Protein AF-A0A7X5UEK6-F1 (afdb_monomer_lite)

Organism: NCBI:txid564369

Foldseek 3Di:
DDDDDPDDPPDDPDPPPPDPQDFKAAPVRHGDGQKDWPDDDPPDTDIDGHPPRPDDCVVPPPPGDMDTDDPDCVVVCQVDQWDQDDDPDPPPDRTGGDDDDD

Secondary structure (DSSP, 8-state):
-------------------SS-SEE-TT--B--SEEEEEE-SS-EEEEE-GGG---GGGS-TT---EE--SSHHHHHTTSSEEE----STT--SEEEPP---

pLDDT: mean 81.34, std 22.19, range [32.03, 97.5]

Structure (mmCIF, N/CA/C/O backbone):
data_AF-A0A7X5UEK6-F1
#
_entry.id   AF-A0A7X5UEK6-F1
#
loop_
_atom_site.group_PDB
_atom_site.id
_atom_site.type_symbol
_atom_site.label_atom_id
_atom_site.label_alt_id
_atom_site.label_comp_id
_atom_site.label_asym_id
_atom_site.label_entity_id
_atom_site.label_seq_id
_atom_site.pdbx_PDB_ins_code
_atom_site.Cartn_x
_atom_site.Cartn_y
_atom_site.Cartn_z
_atom_site.occupancy
_atom_site.B_iso_or_equiv
_atom_site.auth_seq_id
_atom_site.auth_comp_id
_atom_site.auth_asym_id
_atom_site.auth_atom_id
_atom_site.pdbx_PDB_model_num
ATOM 1 N N . MET A 1 1 ? 32.099 41.172 -16.498 1.00 38.16 1 MET A N 1
ATOM 2 C CA . MET A 1 1 ? 31.998 39.697 -16.587 1.00 38.16 1 MET A CA 1
ATOM 3 C C . MET A 1 1 ? 30.535 39.306 -16.439 1.00 38.16 1 MET A C 1
ATOM 5 O O . MET A 1 1 ? 29.985 39.479 -15.362 1.00 38.16 1 MET A O 1
ATOM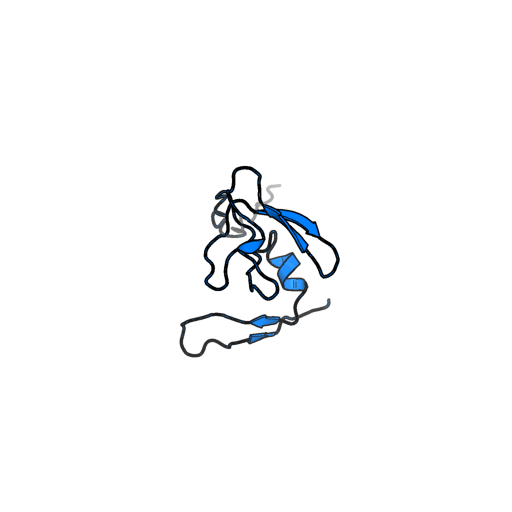 9 N N . SER A 1 2 ? 29.885 38.882 -17.524 1.00 33.94 2 SER A N 1
ATOM 10 C CA . SER A 1 2 ? 28.470 38.483 -17.528 1.00 33.94 2 SER A CA 1
ATOM 11 C C . SER A 1 2 ? 28.392 36.959 -17.541 1.00 33.94 2 SER A C 1
ATOM 13 O O . SER A 1 2 ? 28.882 36.330 -18.477 1.00 33.94 2 SER A O 1
ATOM 15 N N . VAL A 1 3 ? 27.829 36.359 -16.491 1.00 40.88 3 VAL A N 1
ATOM 16 C CA . VAL A 1 3 ? 27.566 34.916 -16.445 1.00 40.88 3 VAL A CA 1
ATOM 17 C C . VAL A 1 3 ? 26.163 34.683 -16.994 1.00 40.88 3 VAL A C 1
ATOM 19 O O . VAL A 1 3 ? 25.165 35.060 -16.380 1.00 40.88 3 VAL A O 1
ATOM 22 N N . ALA A 1 4 ? 26.090 34.060 -18.168 1.00 34.53 4 ALA A N 1
ATOM 23 C CA . ALA A 1 4 ? 24.843 33.625 -18.775 1.00 34.53 4 ALA A CA 1
ATOM 24 C C . ALA A 1 4 ? 24.169 32.555 -17.896 1.00 34.53 4 ALA A C 1
ATOM 26 O O . ALA A 1 4 ? 24.702 31.463 -17.694 1.00 34.53 4 ALA A O 1
ATOM 27 N N . ARG A 1 5 ? 22.970 32.850 -17.381 1.00 37.06 5 ARG A N 1
ATOM 28 C CA . ARG A 1 5 ? 22.114 31.850 -16.731 1.00 37.06 5 ARG A CA 1
ATOM 29 C C . ARG A 1 5 ? 21.488 30.954 -17.800 1.00 37.06 5 ARG A C 1
ATOM 31 O O . ARG A 1 5 ? 20.536 31.365 -18.461 1.00 37.06 5 ARG A O 1
ATOM 38 N N . LYS A 1 6 ? 21.983 29.719 -17.935 1.00 35.59 6 LYS A N 1
ATOM 39 C CA . LYS A 1 6 ? 21.293 28.649 -18.673 1.00 35.59 6 LYS A CA 1
ATOM 40 C C . LYS A 1 6 ? 19.927 28.395 -18.019 1.00 35.59 6 LYS A C 1
ATOM 42 O O . LYS A 1 6 ? 19.854 27.786 -16.957 1.00 35.59 6 LYS A O 1
ATOM 47 N N . HIS A 1 7 ? 18.853 28.878 -18.639 1.00 39.34 7 HIS A N 1
ATOM 48 C CA . HIS A 1 7 ? 17.490 28.459 -18.318 1.00 39.34 7 HIS A CA 1
ATOM 49 C C . HIS A 1 7 ? 17.233 27.111 -18.993 1.00 39.34 7 HIS A C 1
ATOM 51 O O . HIS A 1 7 ? 16.850 27.054 -20.158 1.00 39.34 7 HIS A O 1
ATOM 57 N N . ALA A 1 8 ? 17.469 26.022 -18.266 1.00 36.56 8 ALA A N 1
ATOM 58 C CA . ALA A 1 8 ? 16.866 24.739 -18.597 1.00 36.56 8 ALA A CA 1
ATOM 59 C C . ALA A 1 8 ? 15.468 24.700 -17.951 1.00 36.56 8 ALA A C 1
ATOM 61 O O . ALA A 1 8 ? 15.366 24.949 -16.747 1.00 36.56 8 ALA A O 1
ATOM 62 N N . PRO A 1 9 ? 14.380 24.424 -18.691 1.00 33.72 9 PRO A N 1
ATOM 63 C CA . PRO A 1 9 ? 13.076 24.213 -18.080 1.00 33.72 9 PRO A CA 1
ATOM 64 C C . PRO A 1 9 ? 13.075 22.845 -17.389 1.00 33.72 9 PRO A C 1
ATOM 66 O O . PRO A 1 9 ? 12.778 21.815 -17.990 1.00 33.72 9 PRO A O 1
ATOM 69 N N . THR A 1 10 ? 13.449 22.817 -16.112 1.00 37.44 10 THR A N 1
ATOM 70 C CA . THR A 1 10 ? 13.418 21.596 -15.306 1.00 37.44 10 THR A CA 1
ATOM 71 C C . THR A 1 10 ? 11.989 21.349 -14.831 1.00 37.44 10 THR A C 1
ATOM 73 O O . THR A 1 10 ? 11.452 22.091 -14.012 1.00 37.44 10 THR A O 1
ATOM 76 N N . THR A 1 11 ? 11.396 20.263 -15.329 1.00 38.75 11 THR A N 1
ATOM 77 C CA . THR A 1 11 ? 10.118 19.651 -14.923 1.00 38.75 11 THR A CA 1
ATOM 78 C C . THR A 1 11 ? 8.855 20.484 -15.157 1.00 38.75 11 THR A C 1
ATOM 80 O O . THR A 1 11 ? 8.616 21.521 -14.541 1.00 38.75 11 THR A O 1
ATOM 83 N N . ALA A 1 12 ? 7.961 19.957 -15.998 1.00 38.78 12 ALA A N 1
ATOM 84 C CA . ALA A 1 12 ? 6.569 20.374 -16.006 1.00 38.78 12 ALA A CA 1
ATOM 85 C C . ALA A 1 12 ? 6.011 20.220 -14.582 1.00 38.78 12 ALA A C 1
ATOM 87 O O . ALA A 1 12 ? 5.879 19.105 -14.073 1.00 38.78 12 ALA A O 1
ATOM 88 N N . ARG A 1 13 ? 5.678 21.338 -13.924 1.00 42.19 13 ARG A N 1
ATOM 89 C CA . ARG A 1 13 ? 4.851 21.322 -12.714 1.00 42.19 13 ARG A CA 1
ATOM 90 C C . ARG A 1 13 ? 3.485 20.781 -13.103 1.00 42.19 13 ARG A C 1
ATOM 92 O O . ARG A 1 13 ? 2.581 21.534 -13.458 1.00 42.19 13 ARG A O 1
ATOM 99 N N . ARG A 1 14 ? 3.312 19.463 -13.024 1.00 36.19 14 ARG A N 1
ATOM 100 C CA . ARG A 1 14 ? 1.972 18.896 -13.034 1.00 36.19 14 ARG A CA 1
ATOM 101 C C . ARG A 1 14 ? 1.330 19.304 -11.720 1.00 36.19 14 ARG A C 1
ATOM 103 O O . ARG A 1 14 ? 1.880 19.055 -10.649 1.00 36.19 14 ARG A O 1
ATOM 110 N N . ARG A 1 15 ? 0.191 19.986 -11.814 1.00 32.03 15 ARG A N 1
ATOM 111 C CA . ARG A 1 15 ? -0.650 20.359 -10.678 1.00 32.03 15 ARG A CA 1
ATOM 112 C C . ARG A 1 15 ? -0.877 19.097 -9.841 1.00 32.03 15 ARG A C 1
ATOM 114 O O . ARG A 1 15 ? -1.649 18.226 -10.234 1.00 32.03 15 ARG A O 1
ATOM 121 N N . VAL A 1 16 ? -0.180 18.968 -8.712 1.00 47.59 16 VAL A N 1
ATOM 122 C CA . VAL A 1 16 ? -0.535 17.968 -7.705 1.00 47.59 16 VAL A CA 1
ATOM 123 C C . VAL A 1 16 ? -1.905 18.407 -7.226 1.00 47.59 16 VAL A C 1
ATOM 125 O O . VAL A 1 16 ? -2.041 19.478 -6.632 1.00 47.59 16 VAL A O 1
ATOM 128 N N . SER A 1 17 ? -2.945 17.655 -7.584 1.00 39.66 17 SER A N 1
ATOM 129 C CA . SER A 1 17 ? -4.295 17.952 -7.129 1.00 39.66 17 SER A CA 1
ATOM 130 C C . SER A 1 17 ? -4.309 17.815 -5.606 1.00 39.66 17 SER A C 1
ATOM 132 O O . SER A 1 17 ? -4.455 16.716 -5.072 1.00 39.66 17 SER A O 1
ATOM 134 N N . ARG A 1 18 ? -4.123 18.936 -4.908 1.00 44.91 18 ARG A N 1
ATOM 135 C CA . ARG A 1 18 ? -4.459 19.105 -3.498 1.00 44.91 18 ARG A CA 1
ATOM 136 C C . ARG A 1 18 ? -5.975 19.018 -3.394 1.00 44.91 18 ARG A C 1
ATOM 138 O O . ARG A 1 18 ? -6.663 20.025 -3.482 1.00 44.91 18 ARG A O 1
ATOM 145 N N . ALA A 1 19 ? -6.504 17.811 -3.307 1.00 40.66 19 ALA A N 1
ATOM 146 C CA . ALA A 1 19 ? -7.919 17.598 -3.069 1.00 40.66 19 ALA A CA 1
ATOM 147 C C . ALA A 1 19 ? -8.039 16.737 -1.821 1.00 40.66 19 ALA A C 1
ATOM 149 O O . ALA A 1 19 ? -7.514 15.626 -1.762 1.00 40.66 19 ALA A O 1
ATOM 150 N N . ALA A 1 20 ? -8.682 17.324 -0.821 1.00 37.78 20 ALA A N 1
ATOM 151 C CA . ALA A 1 20 ? -8.946 16.766 0.488 1.00 37.78 20 ALA A CA 1
ATOM 152 C C . ALA A 1 20 ? -9.420 15.297 0.429 1.00 37.78 20 ALA A C 1
ATOM 154 O O . ALA A 1 20 ? -10.281 14.936 -0.379 1.00 37.78 20 ALA A O 1
ATOM 155 N N . GLY A 1 21 ? -8.854 14.462 1.310 1.00 47.59 21 GLY A N 1
ATOM 156 C CA . GLY A 1 21 ? -9.339 13.106 1.597 1.00 47.59 21 GLY A CA 1
ATOM 157 C C . GLY A 1 21 ? -8.720 11.952 0.800 1.00 47.59 21 GLY A C 1
ATOM 158 O O . GLY A 1 21 ? -9.456 11.043 0.429 1.00 47.59 21 GLY A O 1
ATOM 159 N N . ARG A 1 22 ? -7.408 11.944 0.512 1.00 60.31 22 ARG A N 1
ATOM 160 C CA . ARG A 1 22 ? -6.775 10.853 -0.255 1.00 60.31 22 ARG A CA 1
ATOM 161 C C . ARG A 1 22 ? -5.524 10.278 0.413 1.00 60.31 22 ARG A C 1
ATOM 163 O O . ARG A 1 22 ? -4.497 10.934 0.494 1.00 60.31 22 ARG A O 1
ATOM 170 N N . GLY A 1 23 ? -5.649 9.025 0.833 1.00 78.25 23 GLY A N 1
ATOM 171 C CA . GLY A 1 23 ? -4.571 8.130 1.270 1.00 78.25 23 GLY A CA 1
ATOM 172 C C . GLY A 1 23 ? -4.982 6.664 1.112 1.00 78.25 23 GLY A C 1
ATOM 173 O O . GLY A 1 23 ? -4.138 5.804 0.909 1.00 78.25 23 GLY A O 1
ATOM 174 N N . PHE A 1 24 ? -6.290 6.397 1.107 1.00 92.25 24 PHE A N 1
ATOM 175 C CA . PHE A 1 24 ? -6.855 5.059 1.025 1.00 92.25 24 PHE A CA 1
ATOM 176 C C . PHE A 1 24 ? -7.969 5.001 -0.015 1.00 92.25 24 PHE A C 1
ATOM 178 O O . PHE A 1 24 ? -8.780 5.925 -0.136 1.00 92.25 24 PHE A O 1
ATOM 185 N N . CYS A 1 25 ? -8.020 3.908 -0.758 1.00 94.25 25 CYS A N 1
ATOM 186 C CA . CYS A 1 25 ? -9.085 3.606 -1.697 1.00 94.25 25 CYS A CA 1
ATOM 187 C C . CYS A 1 25 ? -9.439 2.119 -1.674 1.00 94.25 25 CYS A C 1
ATOM 189 O O . CYS A 1 25 ? -8.671 1.285 -1.197 1.00 94.25 25 CYS A O 1
ATOM 191 N N . GLY A 1 26 ? -10.621 1.786 -2.184 1.00 93.19 26 GLY A N 1
ATOM 192 C CA . GLY A 1 26 ? -10.982 0.396 -2.435 1.00 93.19 26 GLY A CA 1
ATOM 193 C C . GLY A 1 26 ? -10.190 -0.195 -3.605 1.00 93.19 26 GLY A C 1
ATOM 194 O O . GLY A 1 26 ? -9.422 0.489 -4.288 1.00 93.19 26 GLY A O 1
ATOM 195 N N . VAL A 1 27 ? -10.403 -1.482 -3.871 1.00 93.25 27 VAL A N 1
ATOM 196 C CA . VAL A 1 27 ? -9.688 -2.226 -4.924 1.00 93.25 27 VAL A CA 1
ATOM 197 C C . VAL A 1 27 ? -9.897 -1.677 -6.341 1.00 93.25 27 VAL A C 1
ATOM 199 O O . VAL A 1 27 ? -9.039 -1.898 -7.196 1.00 93.25 27 VAL A O 1
ATOM 202 N N . HIS A 1 28 ? -10.957 -0.901 -6.577 1.00 91.62 28 HIS A N 1
ATOM 203 C CA . HIS A 1 28 ? -11.237 -0.234 -7.854 1.00 91.62 28 HIS A CA 1
ATOM 204 C C . HIS A 1 28 ? -10.798 1.242 -7.872 1.00 91.62 28 HIS A C 1
ATOM 206 O O . HIS A 1 28 ? -11.114 1.977 -8.801 1.00 91.62 28 HIS A O 1
ATOM 212 N N . GLY A 1 29 ? -10.052 1.701 -6.860 1.00 89.44 29 GLY A N 1
ATOM 213 C CA . GLY A 1 29 ? -9.497 3.056 -6.807 1.00 89.44 29 GLY A CA 1
ATOM 214 C C . GLY A 1 29 ? -10.452 4.131 -6.278 1.00 89.44 29 GLY A C 1
ATOM 215 O O . GLY A 1 29 ? -10.062 5.294 -6.173 1.00 89.44 29 GLY A O 1
ATOM 216 N N . GLN A 1 30 ? -11.669 3.766 -5.874 1.00 92.25 30 GLN A N 1
ATOM 217 C CA . GLN A 1 30 ? -12.620 4.673 -5.237 1.00 92.25 30 GLN A CA 1
ATOM 218 C C . GLN A 1 30 ? -12.106 5.134 -3.868 1.00 92.25 30 GLN A C 1
ATOM 220 O O . GLN A 1 30 ? -11.757 4.316 -3.018 1.00 92.25 30 GLN A O 1
ATOM 225 N N . ALA A 1 31 ? -12.033 6.449 -3.653 1.00 91.25 31 ALA A N 1
ATOM 226 C CA . ALA A 1 31 ? -11.479 7.017 -2.427 1.00 91.25 31 ALA A CA 1
ATOM 227 C C . ALA A 1 31 ? -12.343 6.682 -1.201 1.00 91.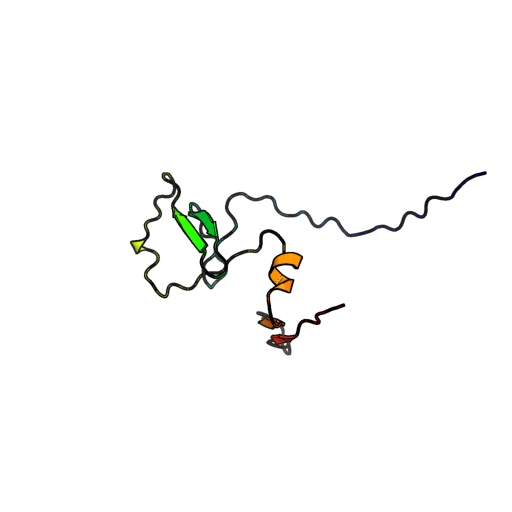25 31 ALA A C 1
ATOM 229 O O . ALA A 1 31 ? -13.556 6.893 -1.217 1.00 91.25 31 ALA A O 1
ATOM 230 N N . ILE A 1 32 ? -11.698 6.239 -0.122 1.00 91.81 32 ILE A N 1
ATOM 231 C CA . ILE A 1 32 ? -12.327 6.054 1.187 1.00 91.81 32 ILE A CA 1
ATOM 232 C C . ILE A 1 32 ? -12.062 7.329 1.990 1.00 91.81 32 ILE A C 1
ATOM 234 O O . ILE A 1 32 ? -10.930 7.609 2.385 1.00 91.81 32 ILE A O 1
ATOM 238 N N . ARG A 1 33 ? -13.104 8.141 2.182 1.00 90.75 33 ARG A N 1
ATOM 239 C CA . ARG A 1 33 ? -13.031 9.389 2.956 1.00 90.75 33 ARG A CA 1
ATOM 240 C C . ARG A 1 33 ? -13.345 9.125 4.420 1.00 90.75 33 ARG A C 1
ATOM 242 O O . ARG A 1 33 ? -14.045 8.174 4.728 1.00 90.75 33 ARG A O 1
ATOM 249 N N . GLY A 1 34 ? -12.882 10.001 5.309 1.00 91.00 34 GLY A N 1
ATOM 250 C CA . GLY A 1 34 ? -13.246 9.888 6.720 1.00 91.00 34 GLY A CA 1
ATOM 251 C C . GLY A 1 34 ? -12.437 8.854 7.499 1.00 91.00 34 GLY A C 1
ATOM 252 O O . GLY A 1 34 ? -12.848 8.462 8.579 1.00 91.00 34 GLY A O 1
ATOM 253 N N . ILE A 1 35 ? -11.294 8.414 6.975 1.00 91.62 35 ILE A N 1
ATOM 254 C CA . ILE A 1 35 ? -10.350 7.534 7.665 1.00 91.62 35 ILE A CA 1
ATOM 255 C C . ILE A 1 35 ? -8.951 8.146 7.593 1.00 91.62 35 ILE A C 1
ATOM 257 O O . ILE A 1 35 ? -8.590 8.761 6.585 1.00 91.62 35 ILE A O 1
ATOM 261 N N . ARG A 1 36 ? -8.162 7.999 8.658 1.00 89.69 36 ARG A N 1
ATOM 262 C CA . ARG A 1 36 ? -6.781 8.498 8.736 1.00 89.69 36 ARG A CA 1
ATOM 263 C C . ARG A 1 36 ? -5.842 7.435 9.309 1.00 89.69 36 ARG A C 1
ATOM 265 O O . ARG A 1 36 ? -6.293 6.636 10.130 1.00 89.69 36 ARG A O 1
ATOM 272 N N . PRO A 1 37 ? -4.551 7.430 8.945 1.00 90.25 37 PRO A N 1
ATOM 273 C CA . PRO A 1 37 ? -3.573 6.647 9.680 1.00 90.25 37 PRO A CA 1
ATOM 274 C C . PRO A 1 37 ? -3.298 7.320 11.029 1.00 90.25 37 PRO A C 1
ATOM 276 O O . PRO A 1 37 ? -3.226 8.547 11.106 1.00 90.25 37 PRO A O 1
ATOM 279 N N . ILE A 1 38 ? -3.150 6.526 12.086 1.00 93.62 38 ILE A N 1
ATOM 280 C CA . ILE A 1 38 ? -2.759 7.011 13.421 1.00 93.62 38 ILE A CA 1
ATOM 281 C C . ILE A 1 38 ? -1.423 6.442 13.890 1.00 93.62 38 ILE A C 1
ATOM 283 O O . ILE A 1 38 ? -0.773 7.040 14.740 1.00 93.62 38 ILE A O 1
ATOM 287 N N . ALA A 1 39 ? -0.995 5.321 13.314 1.00 92.75 39 ALA A N 1
ATOM 288 C CA . ALA A 1 39 ? 0.328 4.758 13.528 1.00 92.75 39 ALA A CA 1
ATOM 289 C C . ALA A 1 39 ? 0.738 3.920 12.317 1.00 92.75 39 ALA A C 1
ATOM 291 O O . ALA A 1 39 ? -0.110 3.331 11.644 1.00 92.75 39 ALA A O 1
ATOM 292 N N . LEU A 1 40 ? 2.040 3.855 12.066 1.00 92.50 40 LEU A N 1
ATOM 293 C CA . LEU A 1 40 ? 2.663 2.954 11.107 1.00 92.50 40 LEU A CA 1
ATOM 294 C C . LEU A 1 40 ? 3.838 2.291 11.823 1.00 92.50 40 LEU A C 1
ATOM 296 O O . LEU A 1 40 ? 4.678 2.985 12.393 1.00 92.50 40 LEU A O 1
ATOM 300 N N . ASN A 1 41 ? 3.883 0.967 11.808 1.00 94.94 41 ASN A N 1
ATOM 301 C CA . ASN A 1 41 ? 5.089 0.210 12.111 1.00 94.94 41 ASN A CA 1
ATOM 302 C C . ASN A 1 41 ? 5.666 -0.354 10.798 1.00 94.94 41 ASN A C 1
ATOM 304 O O . ASN A 1 41 ? 5.214 0.028 9.719 1.00 94.94 41 ASN A O 1
ATOM 308 N N . GLN A 1 42 ? 6.684 -1.213 10.877 1.00 96.12 42 GLN A N 1
ATOM 309 C CA . GLN A 1 42 ? 7.388 -1.721 9.694 1.00 96.12 42 GLN A CA 1
ATOM 310 C C . GLN A 1 42 ? 6.454 -2.392 8.669 1.00 96.12 42 GLN A C 1
ATOM 312 O O . GLN A 1 42 ? 6.652 -2.218 7.471 1.00 96.12 42 GLN A O 1
ATOM 317 N N . GLU A 1 43 ? 5.432 -3.121 9.127 1.00 95.56 43 GLU A N 1
ATOM 318 C CA . GLU A 1 43 ? 4.579 -3.955 8.259 1.00 95.56 43 GLU A CA 1
ATOM 319 C C . GLU A 1 43 ? 3.073 -3.754 8.490 1.00 95.56 43 GLU A C 1
ATOM 321 O O . GLU A 1 43 ? 2.247 -4.272 7.743 1.00 95.56 43 GLU A O 1
ATOM 326 N N . HIS A 1 44 ? 2.693 -2.967 9.497 1.00 94.75 44 HIS A N 1
ATOM 327 C CA . HIS A 1 44 ? 1.305 -2.703 9.853 1.00 94.75 44 HIS A CA 1
ATOM 328 C C . HIS A 1 44 ? 1.036 -1.204 9.917 1.00 94.75 44 HIS A C 1
ATOM 330 O O . HIS A 1 44 ? 1.762 -0.433 10.549 1.00 94.75 44 HIS A O 1
ATOM 336 N N . GLY A 1 45 ? -0.086 -0.806 9.326 1.00 93.62 45 GLY A N 1
ATOM 337 C CA . GLY A 1 45 ? -0.678 0.508 9.526 1.00 93.62 45 GLY A CA 1
ATOM 338 C C . GLY A 1 45 ? -1.944 0.414 10.365 1.00 93.62 45 GLY A C 1
ATOM 339 O O . GLY A 1 45 ? -2.789 -0.443 10.123 1.00 93.62 45 GLY A O 1
ATOM 340 N N . ILE A 1 46 ? -2.092 1.318 11.330 1.00 94.75 46 ILE A N 1
ATOM 341 C CA . ILE A 1 46 ? -3.303 1.448 12.142 1.00 94.75 46 ILE A CA 1
ATOM 342 C C . ILE A 1 46 ? -4.113 2.618 11.598 1.00 94.75 46 ILE A C 1
ATOM 344 O O . ILE A 1 46 ? -3.642 3.759 11.582 1.00 94.75 46 ILE A O 1
ATOM 348 N N . LEU A 1 47 ? -5.337 2.330 11.156 1.00 93.44 47 LEU A N 1
ATOM 349 C CA . LEU A 1 47 ? -6.266 3.322 10.628 1.00 93.44 47 LEU A CA 1
ATOM 350 C C . LEU A 1 47 ? -7.397 3.592 11.617 1.00 93.44 47 LEU A C 1
ATOM 352 O O . LEU A 1 47 ? -7.886 2.683 12.284 1.00 93.44 47 LEU A O 1
ATOM 356 N N . GLN A 1 48 ? -7.842 4.843 11.672 1.00 91.81 48 GLN A N 1
ATOM 357 C CA . GLN A 1 48 ? -8.936 5.274 12.528 1.00 91.81 48 GLN A CA 1
ATOM 358 C C . GLN A 1 48 ? -9.990 6.030 11.708 1.00 91.81 48 GLN A C 1
ATOM 360 O O . GLN A 1 48 ? -9.641 7.006 11.030 1.00 91.81 48 GLN A O 1
ATOM 365 N N . PRO A 1 49 ? -11.271 5.619 11.766 1.00 93.12 49 PRO A N 1
ATOM 366 C CA . PRO A 1 49 ? -12.385 6.450 11.325 1.00 93.12 49 PRO A CA 1
ATOM 367 C C . PRO A 1 49 ? -12.377 7.806 12.035 1.00 93.12 49 PRO A C 1
ATOM 369 O O . PRO A 1 49 ? -12.177 7.883 13.247 1.00 93.12 49 PRO A O 1
ATOM 372 N N . MET A 1 50 ? -12.607 8.885 11.295 1.00 90.56 50 MET A N 1
ATOM 373 C CA . MET A 1 50 ? -12.829 10.203 11.884 1.00 90.56 50 MET A CA 1
ATOM 374 C C . MET A 1 50 ? -14.228 10.239 12.522 1.00 90.56 50 MET A C 1
ATOM 376 O O . MET A 1 50 ? -15.145 9.637 11.950 1.00 90.56 50 MET A O 1
ATOM 380 N N . PRO A 1 51 ? -14.424 10.913 13.670 1.00 89.00 51 PRO A N 1
ATOM 381 C CA . PRO A 1 51 ? -15.707 10.928 14.383 1.00 89.00 51 PRO A CA 1
ATOM 382 C C . PRO A 1 51 ? -16.917 11.286 13.504 1.00 89.00 51 PRO A C 1
ATOM 384 O O . PRO A 1 51 ? -17.967 10.660 13.593 1.00 89.00 51 PRO A O 1
ATOM 387 N N . GLU A 1 52 ? -16.748 12.246 12.601 1.00 90.75 52 GLU A N 1
ATOM 388 C CA . GLU A 1 52 ? -17.771 12.785 11.704 1.00 90.75 52 GLU A CA 1
ATOM 389 C C . GLU A 1 52 ? -17.991 11.959 10.424 1.00 90.75 52 GLU A C 1
ATOM 391 O O . GLU A 1 52 ? -18.859 12.280 9.616 1.00 90.75 52 GLU A O 1
ATOM 396 N N . SER A 1 53 ? -17.205 10.900 10.206 1.00 90.62 53 SER A N 1
ATOM 397 C CA . SER A 1 53 ? -17.215 10.149 8.942 1.00 90.62 53 SER A CA 1
ATOM 398 C C . SER A 1 53 ? -18.389 9.186 8.777 1.00 90.62 53 SER A C 1
ATOM 400 O O . SER A 1 53 ? -18.668 8.756 7.659 1.00 90.62 53 SER A O 1
ATOM 402 N N . GLY A 1 54 ? -19.013 8.766 9.881 1.00 91.25 54 GLY A N 1
ATOM 403 C CA . GLY A 1 54 ? -19.981 7.666 9.887 1.00 91.25 54 GLY A CA 1
ATOM 404 C C . GLY A 1 54 ? -19.390 6.290 9.539 1.00 91.25 54 GLY A C 1
ATOM 405 O O . GLY A 1 54 ? -20.129 5.305 9.524 1.00 91.25 54 GLY A O 1
ATOM 406 N N . LEU A 1 55 ? -18.077 6.185 9.285 1.00 92.12 55 LEU A N 1
ATOM 407 C CA . LEU A 1 55 ? -17.422 4.911 9.007 1.00 92.12 55 LEU A CA 1
ATOM 408 C C . LEU A 1 55 ? -17.363 4.047 10.266 1.00 92.12 55 LEU A C 1
ATOM 410 O O . LEU A 1 55 ? -17.034 4.510 11.359 1.00 92.12 55 LEU A O 1
ATOM 414 N N . ARG A 1 56 ? -17.623 2.753 10.087 1.00 92.75 56 ARG A N 1
ATOM 415 C CA . ARG A 1 56 ? -17.508 1.740 11.138 1.00 92.75 56 ARG A CA 1
ATOM 416 C C . ARG A 1 56 ? -16.562 0.641 10.687 1.00 92.75 56 ARG A C 1
ATOM 418 O O . ARG A 1 56 ? -16.559 0.261 9.519 1.00 92.75 56 ARG A O 1
ATOM 425 N N . THR A 1 57 ? -15.788 0.107 11.626 1.00 90.12 57 THR A N 1
ATOM 426 C CA . THR A 1 57 ? -14.840 -0.990 11.374 1.00 90.12 57 THR A CA 1
ATOM 427 C C . THR A 1 57 ? -15.529 -2.259 10.875 1.00 90.12 57 THR A C 1
ATOM 429 O O . THR A 1 57 ? -14.931 -3.011 10.119 1.00 90.12 57 THR A O 1
ATOM 432 N N . THR A 1 58 ? -16.810 -2.462 11.199 1.00 92.62 58 THR A N 1
ATOM 433 C CA . THR A 1 58 ? -17.632 -3.564 10.669 1.00 92.62 58 THR A CA 1
ATOM 434 C C . THR A 1 58 ? -17.801 -3.526 9.147 1.00 92.62 58 THR A C 1
ATOM 436 O O . THR A 1 58 ? -18.065 -4.562 8.548 1.00 92.62 58 THR A O 1
ATOM 439 N N . GLY A 1 59 ? -17.616 -2.364 8.508 1.00 91.94 59 GLY A N 1
ATOM 440 C CA . GLY A 1 59 ? -17.574 -2.234 7.047 1.00 91.94 59 GLY A CA 1
ATOM 441 C C . GLY A 1 59 ? -16.248 -2.675 6.412 1.00 91.94 59 GLY A C 1
ATOM 442 O O . GLY A 1 59 ? -16.140 -2.680 5.191 1.00 91.94 59 GLY A O 1
ATOM 443 N N . PHE A 1 60 ? -15.250 -3.035 7.226 1.00 94.00 60 PHE A N 1
ATOM 444 C CA . PHE A 1 60 ? -13.920 -3.479 6.805 1.00 94.00 60 PHE A CA 1
ATOM 445 C C . PHE A 1 60 ? -13.528 -4.758 7.565 1.00 94.00 60 PHE A C 1
ATOM 447 O O . PHE A 1 60 ? -12.620 -4.725 8.401 1.00 94.00 60 PHE A O 1
ATOM 454 N N . PRO A 1 61 ? -14.219 -5.890 7.333 1.00 96.00 61 PRO A N 1
ATOM 455 C CA . PRO A 1 61 ? -13.851 -7.154 7.962 1.00 96.00 61 PRO A CA 1
ATOM 456 C C . PRO A 1 61 ? -12.414 -7.563 7.604 1.00 96.00 61 PRO A C 1
ATOM 458 O O . PRO A 1 61 ? -11.863 -7.151 6.577 1.00 96.00 61 PRO A O 1
ATOM 461 N N . VAL A 1 62 ? -11.807 -8.405 8.443 1.00 96.69 62 VAL A N 1
ATOM 462 C CA . VAL A 1 62 ? -10.476 -8.976 8.181 1.00 96.69 62 VAL A CA 1
ATOM 463 C C . VAL A 1 62 ? -10.465 -9.645 6.803 1.00 96.69 62 VAL A C 1
ATOM 465 O O . VAL A 1 62 ? -11.405 -10.347 6.440 1.00 96.69 62 VAL A O 1
ATOM 468 N N . GLY A 1 63 ? -9.411 -9.391 6.023 1.00 96.38 63 GLY A N 1
ATOM 469 C CA . GLY A 1 63 ? -9.305 -9.826 4.626 1.00 96.38 63 GLY A CA 1
ATOM 470 C C . GLY A 1 63 ? -9.798 -8.797 3.602 1.00 96.38 63 GLY A C 1
ATOM 471 O O . GLY A 1 63 ? -9.578 -8.985 2.408 1.00 96.38 63 GLY A O 1
ATOM 472 N N . THR A 1 64 ? -10.403 -7.683 4.035 1.00 95.88 64 THR A N 1
ATOM 473 C CA . THR A 1 64 ? -10.748 -6.579 3.126 1.00 95.88 64 THR A CA 1
ATOM 474 C C . THR A 1 64 ? -9.489 -6.025 2.463 1.00 95.88 64 THR A C 1
ATOM 476 O O . THR A 1 64 ? -8.604 -5.490 3.130 1.00 95.88 64 THR A O 1
ATOM 479 N N . LEU A 1 65 ? -9.428 -6.111 1.135 1.00 96.19 65 LEU A N 1
ATOM 480 C CA . LEU A 1 65 ? -8.352 -5.513 0.356 1.00 96.19 65 LEU A CA 1
ATOM 481 C C . LEU A 1 65 ? -8.601 -4.021 0.140 1.00 96.19 65 LEU A C 1
ATOM 483 O O . LEU A 1 65 ? -9.702 -3.581 -0.198 1.00 96.19 65 LEU A O 1
ATOM 487 N N . MET A 1 66 ? -7.533 -3.244 0.272 1.00 94.44 66 MET A N 1
ATOM 488 C CA . MET A 1 66 ? -7.537 -1.812 0.020 1.00 94.44 66 MET A CA 1
ATOM 489 C C . MET A 1 66 ? -6.266 -1.391 -0.708 1.00 94.44 66 MET A C 1
ATOM 491 O O . MET A 1 66 ? -5.262 -2.100 -0.728 1.00 94.44 66 MET A O 1
ATOM 495 N N . ARG A 1 67 ? -6.307 -0.205 -1.299 1.00 95.00 67 ARG A N 1
ATOM 496 C CA . ARG A 1 67 ? -5.168 0.443 -1.938 1.00 95.00 67 ARG A CA 1
ATOM 497 C C . ARG A 1 67 ? -4.738 1.633 -1.092 1.00 95.00 67 ARG A C 1
ATOM 499 O O . ARG A 1 67 ? -5.571 2.443 -0.686 1.00 95.00 67 ARG A O 1
ATOM 506 N N . VAL A 1 68 ? -3.435 1.749 -0.859 1.00 93.75 68 VAL A N 1
ATOM 507 C CA . VAL A 1 68 ? -2.829 2.884 -0.155 1.00 93.75 68 VAL A CA 1
ATOM 508 C C . VAL A 1 68 ? -2.148 3.777 -1.185 1.00 93.75 68 VAL A C 1
ATOM 510 O O . VAL A 1 68 ? -1.282 3.331 -1.935 1.00 93.75 68 VAL A O 1
ATOM 513 N N . LEU A 1 69 ? -2.556 5.040 -1.246 1.00 91.94 69 LEU A N 1
ATOM 514 C CA . LEU A 1 69 ? -1.918 6.039 -2.090 1.00 91.94 69 LEU A CA 1
ATOM 515 C C . LEU A 1 69 ? -0.664 6.560 -1.381 1.00 91.94 69 LEU A C 1
ATOM 517 O O . LEU A 1 69 ? -0.758 7.009 -0.235 1.00 91.94 69 LEU A O 1
ATOM 521 N N . PRO A 1 70 ? 0.505 6.529 -2.039 1.00 91.12 70 PRO A N 1
ATOM 522 C CA . PRO A 1 70 ? 1.740 6.951 -1.408 1.00 91.12 70 PRO A CA 1
ATOM 523 C C . PRO A 1 70 ? 1.728 8.458 -1.159 1.00 91.12 70 PRO A C 1
ATOM 525 O O . PRO A 1 70 ? 1.338 9.237 -2.029 1.00 91.12 70 PRO A O 1
ATOM 528 N N . HIS A 1 71 ? 2.239 8.878 -0.000 1.00 87.25 71 HIS A N 1
ATOM 529 C CA . HIS A 1 71 ? 2.527 10.294 0.236 1.00 87.25 71 HIS A CA 1
ATOM 530 C C . HIS A 1 71 ? 3.608 10.797 -0.733 1.00 87.25 71 HIS A C 1
ATOM 532 O O . HIS A 1 71 ? 3.484 11.873 -1.315 1.00 87.25 71 HIS A O 1
ATOM 538 N N . HIS A 1 72 ? 4.651 9.988 -0.944 1.00 90.06 72 HIS A N 1
ATOM 539 C CA . HIS A 1 72 ? 5.733 10.282 -1.873 1.00 90.06 72 HIS A CA 1
ATOM 540 C C . HIS A 1 72 ? 6.031 9.066 -2.752 1.00 90.06 72 HIS A C 1
ATOM 542 O O . HIS A 1 72 ? 6.523 8.045 -2.268 1.00 90.06 72 HIS A O 1
ATOM 548 N N . ALA A 1 73 ? 5.748 9.185 -4.052 1.00 93.94 73 ALA A N 1
ATOM 549 C CA . ALA A 1 73 ? 5.854 8.073 -4.992 1.00 93.94 73 ALA A CA 1
ATOM 550 C C . ALA A 1 73 ? 7.259 7.456 -5.014 1.00 93.94 73 ALA A C 1
ATOM 552 O O . ALA A 1 73 ? 7.372 6.240 -4.947 1.00 93.94 73 ALA A O 1
ATOM 553 N N . CYS A 1 74 ? 8.327 8.263 -5.030 1.00 95.50 74 CYS A N 1
ATOM 554 C CA . CYS A 1 74 ? 9.694 7.737 -5.121 1.00 95.50 74 CYS A CA 1
ATOM 555 C C . CYS A 1 74 ? 10.086 6.915 -3.887 1.00 95.50 74 CYS A C 1
ATOM 557 O O . CYS A 1 74 ? 10.717 5.869 -4.015 1.00 95.50 74 CYS A O 1
ATOM 559 N N . SER A 1 75 ? 9.692 7.377 -2.698 1.00 94.75 75 SER A N 1
ATOM 560 C CA . SER A 1 75 ? 10.049 6.728 -1.432 1.00 94.75 75 SER A CA 1
ATOM 561 C C . SER A 1 75 ? 9.322 5.398 -1.280 1.00 94.75 75 SER A C 1
ATOM 563 O O . SER A 1 75 ? 9.946 4.404 -0.924 1.00 94.75 75 SER A O 1
ATOM 565 N N . THR A 1 76 ? 8.028 5.364 -1.615 1.00 95.06 76 THR A N 1
ATOM 566 C CA . THR A 1 76 ? 7.242 4.126 -1.618 1.00 95.06 76 THR A CA 1
ATOM 567 C C . THR A 1 76 ? 7.727 3.167 -2.696 1.00 95.06 76 THR A C 1
ATOM 569 O O . THR A 1 76 ? 7.952 2.000 -2.412 1.00 95.06 76 THR A O 1
ATOM 572 N N . ALA A 1 77 ? 7.952 3.654 -3.917 1.00 96.44 77 ALA A N 1
ATOM 573 C CA . ALA A 1 77 ? 8.390 2.833 -5.039 1.00 96.44 77 ALA A CA 1
ATOM 574 C C . ALA A 1 77 ? 9.743 2.147 -4.776 1.00 96.44 77 ALA A C 1
ATOM 576 O O . ALA A 1 77 ? 9.971 1.050 -5.279 1.00 96.44 77 ALA A O 1
ATOM 577 N N . ALA A 1 78 ? 10.624 2.760 -3.979 1.00 96.81 78 ALA A N 1
ATOM 578 C CA . ALA A 1 78 ? 11.910 2.178 -3.603 1.00 96.81 78 ALA A CA 1
ATOM 579 C C . ALA A 1 78 ? 11.803 0.945 -2.684 1.00 96.81 78 ALA A C 1
ATOM 581 O O . ALA A 1 78 ? 12.759 0.181 -2.622 1.00 96.81 78 ALA A O 1
ATOM 582 N N . GLN A 1 79 ? 10.663 0.726 -2.016 1.00 96.31 79 GLN A N 1
ATOM 583 C CA . GLN A 1 79 ? 10.465 -0.391 -1.081 1.00 96.31 79 GLN A CA 1
ATOM 584 C C . GLN A 1 79 ? 10.067 -1.717 -1.761 1.00 96.31 79 GLN A C 1
ATOM 586 O O . GLN A 1 79 ? 9.887 -2.713 -1.073 1.00 96.31 79 GLN A O 1
ATOM 591 N N . PHE A 1 80 ? 9.894 -1.748 -3.090 1.00 97.00 80 PHE A N 1
ATOM 592 C CA . PHE A 1 80 ? 9.338 -2.906 -3.812 1.00 97.00 80 PHE A CA 1
ATOM 593 C C . PHE A 1 80 ? 10.253 -3.443 -4.913 1.00 97.00 80 PHE A C 1
ATOM 595 O O . PHE A 1 80 ? 10.920 -2.661 -5.600 1.00 97.00 80 PHE A O 1
ATOM 602 N N . ASP A 1 81 ? 10.260 -4.781 -5.078 1.00 97.50 81 ASP A N 1
ATOM 603 C CA . ASP A 1 81 ? 10.774 -5.604 -6.210 1.00 97.50 81 ASP A CA 1
ATOM 604 C C . ASP A 1 81 ? 10.772 -4.899 -7.569 1.00 97.50 81 ASP A C 1
ATOM 606 O O . ASP A 1 81 ? 11.718 -4.861 -8.357 1.00 97.50 81 ASP A O 1
ATOM 610 N N . GLY A 1 82 ? 9.605 -4.334 -7.804 1.00 97.12 82 GLY A N 1
ATOM 611 C CA . GLY A 1 82 ? 9.059 -3.950 -9.077 1.00 97.12 82 GLY A CA 1
ATOM 612 C C . GLY A 1 82 ? 7.566 -3.735 -8.880 1.00 97.12 82 GLY A C 1
ATOM 613 O O . GLY A 1 82 ? 7.059 -3.776 -7.754 1.00 97.12 82 GLY A O 1
ATOM 614 N N . TYR A 1 83 ? 6.856 -3.476 -9.966 1.00 97.19 83 TYR A N 1
ATOM 615 C CA . TYR A 1 83 ? 5.495 -2.963 -9.912 1.00 97.19 83 TYR A CA 1
ATOM 616 C C . TYR A 1 83 ? 4.573 -3.809 -10.768 1.00 97.19 83 TYR A C 1
ATOM 618 O O . TYR A 1 83 ? 4.846 -4.019 -11.946 1.00 97.19 83 TYR A O 1
ATOM 626 N N . HIS A 1 84 ? 3.453 -4.238 -10.193 1.00 96.06 84 HIS A N 1
ATOM 627 C CA . HIS A 1 84 ? 2.346 -4.760 -10.982 1.00 96.06 84 HIS A CA 1
ATOM 628 C C . HIS A 1 84 ? 1.655 -3.606 -11.705 1.00 96.06 84 HIS A C 1
ATOM 630 O O . HIS A 1 84 ? 1.212 -2.640 -11.076 1.00 96.06 84 HIS A O 1
ATOM 636 N N . VAL A 1 85 ? 1.582 -3.702 -13.028 1.00 94.75 85 VAL A N 1
ATOM 637 C CA . VAL A 1 85 ? 1.033 -2.652 -13.884 1.00 94.75 85 VAL A CA 1
ATOM 638 C C . VAL A 1 85 ? -0.403 -2.993 -14.230 1.00 94.75 85 VAL A C 1
ATOM 640 O O . VAL A 1 85 ? -0.700 -4.071 -14.737 1.00 94.75 85 VAL A O 1
ATOM 643 N N . ILE A 1 86 ? -1.298 -2.049 -13.957 1.00 91.44 86 ILE A N 1
ATOM 644 C CA . ILE A 1 86 ? -2.706 -2.135 -14.334 1.00 91.44 86 ILE A CA 1
ATOM 645 C C . ILE A 1 86 ? -2.878 -1.249 -15.561 1.00 91.44 86 ILE A C 1
ATOM 647 O O . ILE A 1 86 ? -2.683 -0.037 -15.475 1.00 91.44 86 ILE A O 1
ATOM 651 N N . SER A 1 87 ? -3.187 -1.861 -16.699 1.00 89.12 87 SER A N 1
ATOM 652 C CA . SER A 1 87 ? -3.303 -1.184 -17.986 1.00 89.12 87 SER A CA 1
ATOM 653 C C . SER A 1 87 ? -4.299 -1.922 -18.869 1.00 89.12 87 SER A C 1
ATOM 655 O O . SER A 1 87 ? -4.197 -3.136 -19.012 1.00 89.12 87 SER A O 1
ATOM 657 N N . ASP A 1 88 ? -5.194 -1.173 -19.512 1.00 88.88 88 ASP A N 1
ATOM 658 C CA . ASP A 1 88 ? -6.087 -1.695 -20.556 1.00 88.88 88 ASP A CA 1
ATOM 659 C C . ASP A 1 88 ? -5.415 -1.677 -21.943 1.00 88.88 88 ASP A C 1
ATOM 661 O O . ASP A 1 88 ? -5.985 -2.134 -22.933 1.00 88.88 88 ASP A O 1
ATOM 665 N N . ALA A 1 89 ? -4.195 -1.131 -22.039 1.00 90.62 89 ALA A N 1
ATOM 666 C CA . ALA A 1 89 ? -3.450 -1.073 -23.289 1.00 90.62 89 ALA A CA 1
ATOM 667 C C . ALA A 1 89 ? -2.958 -2.475 -23.708 1.00 90.62 89 ALA A C 1
ATOM 669 O O . ALA A 1 89 ? -2.280 -3.140 -22.912 1.00 90.62 89 ALA A O 1
ATOM 670 N N . PRO A 1 90 ? -3.221 -2.907 -24.957 1.00 88.19 90 PRO A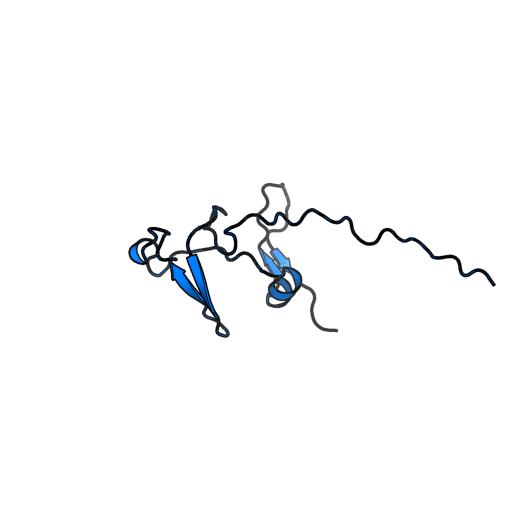 N 1
ATOM 671 C CA . PRO A 1 90 ? -2.718 -4.173 -25.478 1.00 88.19 90 PRO A CA 1
ATOM 672 C C . PRO A 1 90 ? -1.190 -4.260 -25.385 1.00 88.19 90 PRO A C 1
ATOM 674 O O . PRO A 1 90 ? -0.482 -3.318 -25.737 1.00 88.19 90 PRO A O 1
ATOM 677 N N . GLY A 1 91 ? -0.678 -5.403 -24.922 1.00 87.19 91 GLY A N 1
ATOM 678 C CA . GLY A 1 91 ? 0.763 -5.668 -24.847 1.00 87.19 91 GLY A CA 1
ATOM 679 C C . GLY A 1 91 ? 1.500 -4.992 -23.684 1.00 87.19 91 GLY A C 1
ATOM 680 O O . GLY A 1 91 ? 2.723 -5.097 -23.608 1.00 87.19 91 GLY A O 1
ATOM 681 N N . ALA A 1 92 ? 0.800 -4.322 -22.763 1.00 86.75 92 ALA A N 1
ATOM 682 C CA . ALA A 1 92 ? 1.429 -3.795 -21.556 1.00 86.75 92 ALA A CA 1
ATOM 683 C C . ALA A 1 92 ? 1.999 -4.935 -20.694 1.00 86.75 92 ALA A C 1
ATOM 685 O O . ALA A 1 92 ? 1.281 -5.859 -20.309 1.00 86.75 92 ALA A O 1
ATOM 686 N N . ALA A 1 93 ? 3.294 -4.859 -20.370 1.00 89.50 93 ALA A N 1
ATOM 687 C CA . ALA A 1 93 ? 3.925 -5.829 -19.482 1.00 89.50 93 ALA A CA 1
ATOM 688 C C . ALA A 1 93 ? 3.262 -5.770 -18.089 1.00 89.50 93 ALA A C 1
ATOM 690 O O . ALA A 1 93 ? 3.219 -4.689 -17.497 1.00 89.50 93 ALA A O 1
ATOM 691 N N . PRO A 1 94 ? 2.780 -6.902 -17.539 1.00 93.12 94 PRO A N 1
ATOM 692 C CA . PRO A 1 94 ? 2.012 -6.919 -16.290 1.00 93.12 94 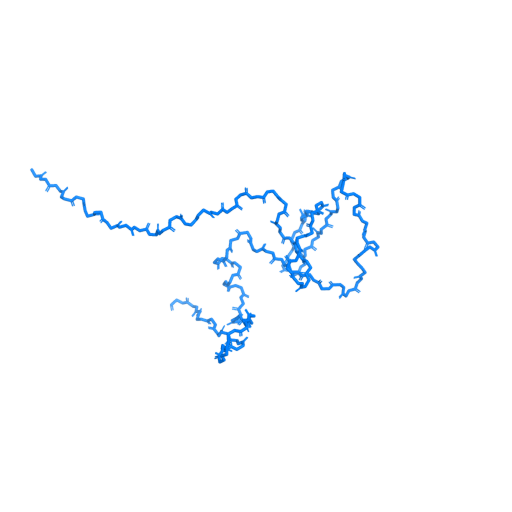PRO A CA 1
ATOM 693 C C . PRO A 1 94 ? 2.873 -6.635 -15.054 1.00 93.12 94 PRO A C 1
ATOM 695 O O . PRO A 1 94 ? 2.347 -6.346 -13.978 1.00 93.12 94 PRO A O 1
ATOM 698 N N . TYR A 1 95 ? 4.197 -6.727 -15.195 1.00 96.62 95 TYR A N 1
ATOM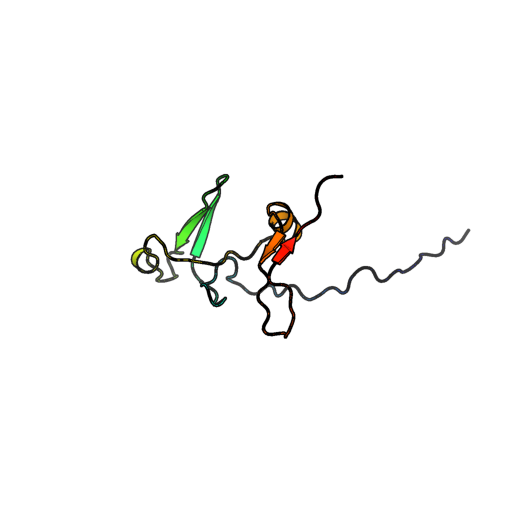 699 C CA . TYR A 1 95 ? 5.152 -6.475 -14.132 1.00 96.62 95 TYR A CA 1
ATOM 700 C C . TYR A 1 95 ? 6.375 -5.725 -14.656 1.00 96.62 95 TYR A C 1
ATOM 702 O O . TYR A 1 95 ? 6.951 -6.099 -15.678 1.00 96.62 95 TYR A O 1
ATOM 710 N N . TRP A 1 96 ? 6.781 -4.682 -13.937 1.00 96.56 96 TRP A N 1
ATOM 711 C CA . TRP A 1 96 ? 7.985 -3.903 -14.213 1.00 96.56 96 TRP A CA 1
ATOM 712 C C . TRP A 1 96 ? 9.012 -4.123 -13.102 1.00 96.56 96 TRP A C 1
ATOM 714 O O . TRP A 1 96 ? 8.799 -3.607 -12.003 1.00 96.56 96 TRP A O 1
ATOM 724 N N . PRO A 1 97 ? 10.122 -4.845 -13.344 1.00 96.88 97 PRO A N 1
ATOM 725 C CA . PRO A 1 97 ? 11.185 -4.963 -12.352 1.00 96.88 97 PRO A CA 1
ATOM 726 C C . PRO A 1 97 ? 11.824 -3.593 -12.096 1.00 96.88 97 PRO A C 1
ATOM 728 O O . PRO A 1 97 ? 11.994 -2.784 -13.012 1.00 96.88 97 PRO A O 1
ATOM 731 N N . ARG A 1 98 ? 12.191 -3.320 -10.842 1.00 96.25 98 ARG A N 1
ATOM 732 C CA . ARG A 1 98 ? 12.849 -2.070 -10.448 1.00 96.25 98 ARG A CA 1
ATOM 733 C C . ARG A 1 98 ? 14.361 -2.290 -10.343 1.00 96.25 98 ARG A C 1
ATOM 735 O O . ARG A 1 98 ? 14.809 -3.236 -9.706 1.00 96.25 98 ARG A O 1
ATOM 742 N N . PHE A 1 99 ? 15.154 -1.365 -10.881 1.00 94.62 99 PHE A N 1
ATOM 743 C CA . PHE A 1 99 ? 16.599 -1.301 -10.625 1.00 94.62 99 PHE A CA 1
ATOM 744 C C . PHE A 1 99 ? 16.912 -0.767 -9.212 1.00 94.62 99 PHE A C 1
ATOM 746 O O . PHE A 1 99 ? 16.136 -0.003 -8.627 1.00 94.62 99 PHE A O 1
ATOM 753 N N . ARG A 1 100 ? 18.032 -1.193 -8.617 1.00 93.81 100 ARG A N 1
ATOM 754 C CA . ARG A 1 100 ? 18.343 -0.982 -7.189 1.00 93.81 100 ARG A CA 1
ATOM 755 C C . ARG A 1 100 ? 19.841 -0.898 -6.940 1.00 93.81 100 ARG A C 1
ATOM 757 O O . ARG A 1 100 ? 20.611 -1.382 -7.758 1.00 93.81 100 ARG A O 1
ATOM 764 N N . GLY A 1 101 ? 20.208 -0.374 -5.774 1.00 90.62 101 GLY A N 1
ATOM 765 C CA . GLY A 1 101 ? 21.599 -0.187 -5.372 1.00 90.62 101 GLY A CA 1
ATOM 766 C C . GLY A 1 101 ? 22.128 1.193 -5.751 1.00 90.62 101 GLY A C 1
ATOM 767 O O . GLY A 1 101 ? 21.343 2.130 -5.932 1.00 90.62 101 GLY A O 1
ATOM 768 N N . TRP A 1 102 ? 23.451 1.279 -5.836 1.00 86.25 102 TRP A N 1
ATOM 769 C CA . TRP A 1 102 ? 24.223 2.452 -6.233 1.00 86.25 102 TRP A CA 1
ATOM 770 C C . TRP A 1 102 ? 25.094 2.108 -7.433 1.00 86.25 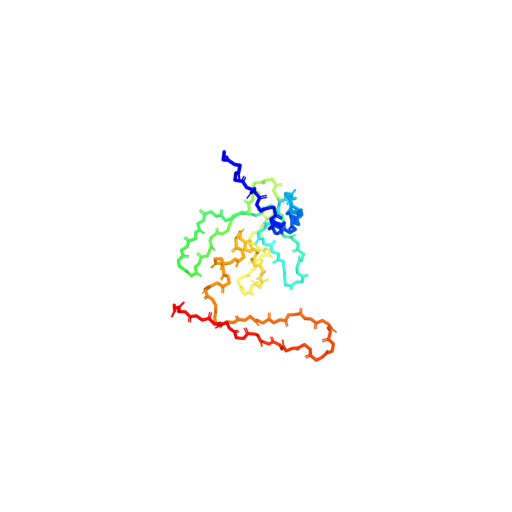102 TRP A C 1
ATOM 772 O O . TRP A 1 102 ? 25.570 0.950 -7.480 1.00 86.25 102 TRP A O 1
#

Radius of gyration: 19.44 Å; chains: 1; bounding box: 52×50×40 Å

Sequence (102 aa):
MSVARKHAPTTARRRVSRAAGRGFCGVHGQAIRGIRPIALNQEHGILQPMPESGLRTTGFPVGTLMRVLPHHACSTAAQFDGYHVISDAPGAAPYWPRFRGW

InterPro domains:
  IPR026956 D-serine dehydratase-like domain [PF14031] (33-86)
  IPR026956 D-serine dehydratase-like domain [SM01119] (1-87)
  IPR042208 D-serine dehydratase-like domain superfamily [G3DSA:2.40.37.20] (4-102)